Protein AF-A0A3S4UMU4-F1 (afdb_monomer)

pLDDT: mean 79.69, std 12.72, range [40.06, 94.38]

Sequence (128 aa):
MMGRYDEPLDSLVFQPHCSRSVMGKNLCIVGKACGIRQRLSYHVARHTFGTMSLSAGIPIESIAKMMGHASISSTQIYAQVTDKKISEDMDRLITKQSIIKGTNTERGLMNLRVLQLVKWRKQHEGYQ

Radius of gyration: 30.37 Å; Cα contacts (8 Å, |Δi|>4): 47; chains: 1; bounding box: 53×55×89 Å

Foldseek 3Di:
DDDDPPDPPPPPLDDPPDDQVSVQVSQQVVCVVVVNPDRDDPVVVLLVQLLVCVVVVNDLVVSCVVVVHPDSVVSCVNVVVDPVVVVVVVVVVVVVVVVVVVVVVVVVVVVVVVVVVVVVVVVVVPDD

Solvent-accessible surface area (backbone atoms only — not comparable to full-atom values): 7768 Å² total; per-residue (Å²): 136,86,81,78,86,84,64,84,88,76,78,57,87,70,55,95,88,59,52,74,68,55,50,48,50,45,38,41,52,52,25,55,76,71,67,46,90,62,84,50,45,74,66,54,52,52,49,52,52,49,42,53,41,46,74,73,67,49,57,67,67,60,52,21,57,76,70,70,49,94,52,60,72,80,48,48,73,48,62,77,77,33,72,69,53,52,51,54,52,50,54,51,51,53,53,54,50,52,52,54,49,51,58,51,51,52,50,51,53,51,52,51,52,51,52,51,52,53,52,51,50,59,69,69,68,74,79,126

InterPro domains:
  IPR002104 Integrase, catalytic domain [PF00589] (19-84)
  IPR002104 Integrase, catalytic domain [PS51898] (1-91)
  IPR011010 DNA breaking-rejoining enzyme, catalytic core [SSF56349] (21-92)
  IPR013762 Integrase-like, catalytic domain superfamily [G3DSA:1.10.443.10] (3-87)

Structure (mmCIF, N/CA/C/O backbone):
data_AF-A0A3S4UMU4-F1
#
_entry.id   AF-A0A3S4UMU4-F1
#
loop_
_atom_site.group_PDB
_atom_site.id
_atom_site.type_symbol
_atom_site.label_atom_id
_atom_site.label_alt_id
_atom_site.label_comp_id
_atom_site.label_asym_id
_atom_site.label_entity_id
_atom_site.label_seq_id
_atom_site.pdbx_PDB_ins_code
_atom_site.Cartn_x
_atom_site.Cartn_y
_atom_site.Cartn_z
_atom_site.occupancy
_atom_site.B_iso_or_equiv
_atom_site.auth_seq_id
_atom_site.auth_comp_id
_atom_site.auth_asym_id
_atom_site.auth_atom_id
_atom_site.pdbx_PDB_model_num
ATOM 1 N N . MET A 1 1 ? 7.715 -43.115 -21.792 1.00 40.06 1 MET A N 1
ATOM 2 C CA . MET A 1 1 ? 9.028 -42.454 -21.647 1.00 40.06 1 MET A CA 1
ATOM 3 C C . MET A 1 1 ? 8.810 -41.126 -20.946 1.00 40.06 1 MET A C 1
ATOM 5 O O . MET A 1 1 ? 8.199 -40.240 -21.523 1.00 40.06 1 MET A O 1
ATOM 9 N N . MET A 1 2 ? 9.213 -41.035 -19.680 1.00 45.47 2 MET A N 1
ATOM 10 C CA . MET A 1 2 ? 9.122 -39.825 -18.862 1.00 45.47 2 MET A CA 1
ATOM 11 C C . MET A 1 2 ? 10.382 -39.000 -19.149 1.00 45.47 2 MET A C 1
ATOM 13 O O . MET A 1 2 ? 11.486 -39.431 -18.819 1.00 45.47 2 MET A O 1
ATOM 17 N N . GLY A 1 3 ? 10.232 -37.890 -19.873 1.00 44.28 3 GLY A N 1
ATOM 18 C CA . GLY A 1 3 ? 11.332 -36.979 -20.178 1.00 44.28 3 GLY A CA 1
ATOM 19 C C . GLY A 1 3 ? 11.780 -36.274 -18.904 1.00 44.28 3 GLY A C 1
ATOM 20 O O . GLY A 1 3 ? 11.015 -35.515 -18.315 1.00 44.28 3 GLY A O 1
ATOM 21 N N . ARG A 1 4 ? 13.000 -36.582 -18.463 1.00 47.94 4 ARG A N 1
ATOM 22 C CA . ARG A 1 4 ? 13.693 -35.917 -17.358 1.00 47.94 4 ARG A CA 1
ATOM 23 C C . ARG A 1 4 ? 13.921 -34.449 -17.721 1.00 47.94 4 ARG A C 1
ATOM 25 O O . ARG A 1 4 ? 14.584 -34.171 -18.714 1.00 47.94 4 ARG A O 1
ATOM 32 N N . TYR A 1 5 ? 13.378 -33.534 -16.922 1.00 51.75 5 TYR A N 1
ATOM 33 C CA . TYR A 1 5 ? 13.710 -32.108 -16.961 1.00 51.75 5 TYR A CA 1
ATOM 34 C C . TYR A 1 5 ? 15.018 -31.873 -16.193 1.00 51.75 5 TYR A C 1
ATOM 36 O O . TYR A 1 5 ? 15.016 -31.243 -15.142 1.00 51.75 5 TYR A O 1
ATOM 44 N N . ASP A 1 6 ? 16.120 -32.414 -16.706 1.00 54.66 6 ASP A N 1
ATOM 45 C CA . ASP A 1 6 ? 17.472 -32.026 -16.291 1.00 54.66 6 ASP A CA 1
ATOM 46 C C . ASP A 1 6 ? 17.982 -30.963 -17.280 1.00 54.66 6 ASP A C 1
ATOM 48 O O . ASP A 1 6 ? 18.877 -31.215 -18.079 1.00 54.66 6 ASP A O 1
ATOM 52 N N . GLU A 1 7 ? 17.362 -29.782 -17.276 1.00 62.94 7 GLU A N 1
ATOM 53 C CA . GLU A 1 7 ? 17.932 -28.579 -17.898 1.00 62.94 7 GLU A CA 1
ATOM 54 C C . GLU A 1 7 ? 18.516 -27.715 -16.774 1.00 62.94 7 GLU A C 1
ATOM 56 O O . GLU A 1 7 ? 17.841 -27.518 -15.757 1.00 62.94 7 GLU A O 1
ATOM 61 N N . PRO A 1 8 ? 19.756 -27.209 -16.898 1.00 52.31 8 PRO A N 1
ATOM 62 C CA . PRO A 1 8 ? 20.374 -26.421 -15.845 1.00 52.31 8 PRO A CA 1
ATOM 63 C C . PRO A 1 8 ? 19.528 -25.167 -15.612 1.00 52.31 8 PRO A C 1
ATOM 65 O O . PRO A 1 8 ? 19.360 -24.327 -16.496 1.00 52.31 8 PRO A O 1
ATOM 68 N N . LEU A 1 9 ? 18.990 -25.039 -14.400 1.00 55.53 9 LEU A N 1
ATOM 69 C CA . LEU A 1 9 ? 18.094 -23.960 -13.981 1.00 55.53 9 LEU A CA 1
ATOM 70 C C . LEU A 1 9 ? 18.813 -22.597 -13.829 1.00 55.53 9 LEU A C 1
ATOM 72 O O . LEU A 1 9 ? 18.397 -21.766 -13.027 1.00 55.53 9 LEU A O 1
ATOM 76 N N . ASP A 1 10 ? 19.894 -22.361 -14.575 1.00 59.94 10 ASP A N 1
ATOM 77 C CA . ASP A 1 10 ? 20.791 -21.210 -14.405 1.00 59.94 10 ASP A CA 1
ATOM 78 C C . ASP A 1 10 ? 20.466 -20.029 -15.331 1.00 59.94 10 ASP A C 1
ATOM 80 O O . ASP A 1 10 ? 21.041 -18.944 -15.201 1.00 59.94 10 ASP A O 1
ATOM 84 N N . SER A 1 11 ? 19.500 -20.172 -16.244 1.00 74.19 11 SER A N 1
ATOM 85 C CA . SER A 1 11 ? 19.016 -19.030 -17.025 1.00 74.19 11 SER A CA 1
ATOM 86 C C . SER A 1 11 ? 17.940 -18.270 -16.251 1.00 74.19 11 SER A C 1
ATOM 88 O O . SER A 1 11 ? 16.737 -18.486 -16.410 1.00 74.19 11 SER A O 1
ATOM 90 N N . LEU A 1 12 ? 18.375 -17.362 -15.376 1.00 79.62 12 LEU A N 1
ATOM 91 C CA . LEU A 1 12 ? 17.468 -16.455 -14.678 1.00 79.62 12 LEU A CA 1
ATOM 92 C C . LEU A 1 12 ? 16.651 -15.635 -15.691 1.00 79.62 12 LEU A C 1
ATOM 94 O O . LEU A 1 12 ? 17.217 -14.935 -16.534 1.00 79.62 12 LEU A O 1
ATOM 98 N N . VAL A 1 13 ? 15.319 -15.626 -15.534 1.00 80.69 13 VAL A N 1
ATOM 99 C CA . VAL A 1 13 ? 14.403 -14.733 -16.283 1.00 80.69 13 VAL A CA 1
ATOM 100 C C . VAL A 1 13 ? 14.844 -13.271 -16.160 1.00 80.69 13 VAL A C 1
ATOM 102 O O . VAL A 1 13 ? 14.673 -12.473 -17.082 1.00 80.69 13 VAL A O 1
ATOM 105 N N . PHE A 1 14 ? 15.447 -12.920 -15.024 1.00 82.94 14 PHE A N 1
ATOM 106 C CA . PHE A 1 14 ? 16.011 -11.608 -14.757 1.00 82.94 14 PHE A CA 1
ATOM 107 C C . PHE A 1 14 ? 17.474 -11.749 -14.341 1.00 82.94 14 PHE A C 1
ATOM 109 O O . PHE A 1 14 ? 17.792 -12.016 -13.186 1.00 82.94 14 PHE A O 1
ATOM 116 N N . GLN A 1 15 ? 18.369 -11.563 -15.307 1.00 84.06 15 GLN A N 1
ATOM 117 C CA . GLN A 1 15 ? 19.810 -11.530 -15.073 1.00 84.06 15 GLN A CA 1
ATOM 118 C C . GLN A 1 15 ? 20.182 -10.344 -14.147 1.00 84.06 15 GLN A C 1
ATOM 120 O O . GLN A 1 15 ? 19.683 -9.235 -14.377 1.00 84.06 15 GLN A O 1
ATOM 125 N N . PRO A 1 16 ? 21.079 -10.517 -13.152 1.00 78.75 16 PRO A N 1
ATOM 126 C CA . PRO A 1 16 ? 21.454 -9.467 -12.191 1.00 78.75 16 PRO A CA 1
ATOM 127 C C . PRO A 1 16 ? 21.998 -8.179 -12.828 1.00 78.75 16 PRO A C 1
ATOM 129 O O . PRO A 1 16 ? 21.804 -7.090 -12.295 1.00 78.75 16 PRO A O 1
ATOM 132 N N . HIS A 1 17 ? 22.639 -8.291 -13.996 1.00 80.19 17 HIS A N 1
ATOM 133 C CA . HIS A 1 17 ? 23.248 -7.177 -14.730 1.00 80.19 17 HIS A CA 1
ATOM 134 C C . HIS A 1 17 ? 22.491 -6.811 -16.016 1.00 80.19 17 HIS A C 1
ATOM 136 O O . HIS A 1 17 ? 23.095 -6.431 -17.019 1.00 80.19 17 HIS A O 1
ATOM 142 N N . CYS A 1 18 ? 21.161 -6.936 -16.034 1.00 82.62 18 CYS A N 1
ATOM 143 C CA . CYS A 1 18 ? 20.378 -6.557 -17.210 1.00 82.62 18 CYS A CA 1
ATOM 144 C C . CYS A 1 18 ? 20.029 -5.058 -17.238 1.00 82.62 18 CYS A C 1
ATOM 146 O O . CYS A 1 18 ? 19.786 -4.415 -16.216 1.00 82.62 18 CYS A O 1
ATOM 148 N N . SER A 1 19 ? 19.982 -4.479 -18.441 1.00 90.19 19 SER A N 1
ATOM 149 C CA . SER A 1 19 ? 19.574 -3.082 -18.607 1.00 90.19 19 SER A CA 1
ATOM 150 C C . SER A 1 19 ? 18.081 -2.902 -18.315 1.00 90.19 19 SER A C 1
ATOM 152 O O . SER A 1 19 ? 17.273 -3.816 -18.505 1.00 90.19 19 SER A O 1
ATOM 154 N N . ARG A 1 20 ? 17.670 -1.680 -17.952 1.00 87.69 20 ARG A N 1
ATOM 155 C CA . ARG A 1 20 ? 16.250 -1.333 -17.742 1.00 87.69 20 ARG A CA 1
ATOM 156 C C . ARG A 1 20 ? 15.364 -1.700 -18.940 1.00 87.69 20 ARG A C 1
ATOM 158 O O . ARG A 1 20 ? 14.216 -2.099 -18.757 1.00 87.69 20 ARG A O 1
ATOM 165 N N . SER A 1 21 ? 15.894 -1.569 -20.158 1.00 88.69 21 SER A N 1
ATOM 166 C CA . SER A 1 21 ? 15.185 -1.927 -21.393 1.00 88.69 21 SER A CA 1
ATOM 167 C C . SER A 1 21 ? 14.974 -3.438 -21.506 1.00 88.69 21 SER A C 1
ATOM 169 O O . SER A 1 21 ? 13.863 -3.879 -21.800 1.00 88.69 21 SER A O 1
ATOM 171 N N . VAL A 1 22 ? 16.006 -4.236 -21.201 1.00 90.00 22 VAL A N 1
ATOM 172 C CA . VAL A 1 22 ? 15.909 -5.704 -21.168 1.00 90.00 22 VAL A CA 1
ATOM 173 C C . VAL A 1 22 ? 14.912 -6.147 -20.101 1.00 90.00 22 VAL A C 1
ATOM 175 O O . VAL A 1 22 ? 14.002 -6.910 -20.415 1.00 90.00 22 VAL A O 1
ATOM 178 N N . MET A 1 23 ? 14.978 -5.588 -18.888 1.00 89.81 23 MET A N 1
ATOM 179 C CA . MET A 1 23 ? 14.002 -5.937 -17.854 1.00 89.81 23 MET A CA 1
ATOM 180 C C . MET A 1 23 ? 12.569 -5.589 -18.271 1.00 89.81 23 MET A C 1
ATOM 182 O O . MET A 1 23 ? 11.651 -6.382 -18.074 1.00 89.81 23 MET A O 1
ATOM 186 N N . GLY A 1 24 ? 12.363 -4.421 -18.884 1.00 89.81 24 GLY A N 1
ATOM 187 C CA . GLY A 1 24 ? 11.048 -4.016 -19.380 1.00 89.81 24 GLY A CA 1
ATOM 188 C C . GLY A 1 24 ? 10.486 -4.973 -20.437 1.00 89.81 24 GLY A C 1
ATOM 189 O O . GLY A 1 24 ? 9.281 -5.228 -20.454 1.00 89.81 24 GLY A O 1
ATOM 190 N N . LYS A 1 25 ? 11.346 -5.532 -21.298 1.00 90.06 25 LYS A N 1
ATOM 191 C CA . LYS A 1 25 ? 10.957 -6.568 -22.266 1.00 90.06 25 LYS A CA 1
ATOM 192 C C . LYS A 1 25 ? 10.587 -7.870 -21.561 1.00 90.06 25 LYS A C 1
ATOM 194 O O . LYS A 1 25 ? 9.519 -8.408 -21.842 1.00 90.06 25 LYS A O 1
ATOM 199 N N . ASN A 1 26 ? 11.398 -8.321 -20.607 1.00 91.56 26 ASN A N 1
ATOM 200 C CA . ASN A 1 26 ? 11.135 -9.553 -19.859 1.00 91.56 26 ASN A CA 1
ATOM 201 C C . ASN A 1 26 ? 9.827 -9.447 -19.057 1.00 91.56 26 ASN A C 1
ATOM 203 O O . ASN A 1 26 ? 9.000 -10.352 -19.112 1.00 91.56 26 ASN A O 1
ATOM 207 N N . LEU A 1 27 ? 9.562 -8.300 -18.423 1.00 92.06 27 LEU A N 1
ATOM 208 C CA . LEU A 1 27 ? 8.281 -8.003 -17.766 1.00 92.06 27 LEU A CA 1
ATOM 209 C C . LEU A 1 27 ? 7.088 -8.068 -18.730 1.00 92.06 27 LEU A C 1
ATOM 211 O O . LEU A 1 27 ? 6.024 -8.557 -18.362 1.00 92.06 27 LEU A O 1
ATOM 215 N N . CYS A 1 28 ? 7.250 -7.590 -19.965 1.00 90.44 28 CYS A N 1
ATOM 216 C CA . CYS A 1 28 ? 6.210 -7.684 -20.990 1.00 90.44 28 CYS A CA 1
ATOM 217 C C . CYS A 1 28 ? 5.935 -9.143 -21.385 1.00 90.44 28 CYS A C 1
ATOM 219 O O . CYS A 1 28 ? 4.775 -9.532 -21.509 1.00 90.44 28 CYS A O 1
ATOM 221 N N . ILE A 1 29 ? 6.987 -9.951 -21.549 1.00 91.44 29 ILE A N 1
ATOM 222 C CA . ILE A 1 29 ? 6.875 -11.383 -21.863 1.00 91.44 29 ILE A CA 1
ATOM 223 C C . ILE A 1 29 ? 6.136 -12.109 -20.737 1.00 91.44 29 ILE A C 1
ATOM 225 O O . ILE A 1 29 ? 5.143 -12.784 -20.999 1.00 91.44 29 ILE A O 1
ATOM 229 N N . VAL A 1 30 ? 6.561 -11.900 -19.488 1.00 92.44 30 VAL A N 1
ATOM 230 C CA . VAL A 1 30 ? 5.916 -12.485 -18.305 1.00 92.44 30 VAL A CA 1
ATOM 231 C C . VAL A 1 30 ? 4.453 -12.046 -18.208 1.00 92.44 30 VAL A C 1
ATOM 233 O O . VAL A 1 30 ? 3.572 -12.884 -18.055 1.00 92.44 30 VAL A O 1
ATOM 236 N N . GLY A 1 31 ? 4.162 -10.752 -18.376 1.00 93.62 31 GLY A N 1
ATOM 237 C CA . GLY A 1 31 ? 2.790 -10.238 -18.320 1.00 93.62 31 GLY A CA 1
ATOM 238 C C . GLY A 1 31 ? 1.868 -10.881 -19.357 1.00 93.62 31 GLY A C 1
ATOM 239 O O . GLY A 1 31 ? 0.748 -11.265 -19.025 1.00 93.62 31 GLY A O 1
ATOM 240 N N . LYS A 1 32 ? 2.357 -11.068 -20.589 1.00 92.44 32 LYS A N 1
ATOM 241 C CA . LYS A 1 32 ? 1.620 -11.774 -21.648 1.00 92.44 32 LYS A CA 1
ATOM 242 C C . LYS A 1 32 ? 1.400 -13.246 -21.309 1.00 92.44 32 LYS A C 1
ATOM 244 O O . LYS A 1 32 ? 0.286 -13.729 -21.480 1.00 92.44 32 LYS A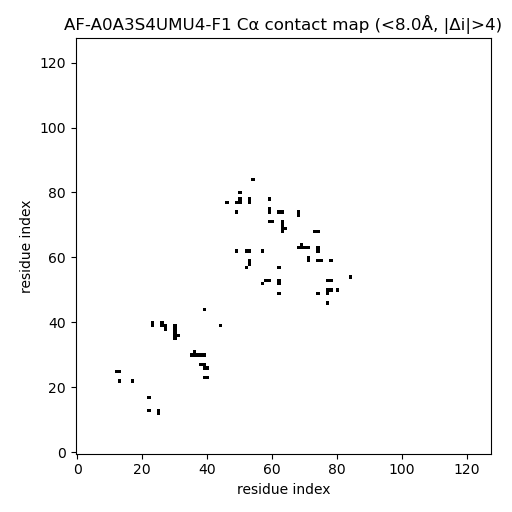 O 1
ATOM 249 N N . ALA A 1 33 ? 2.427 -13.932 -20.806 1.00 93.00 33 ALA A N 1
ATOM 250 C CA . ALA A 1 33 ? 2.330 -15.334 -20.398 1.00 93.00 33 ALA A CA 1
ATOM 251 C C . ALA A 1 33 ? 1.310 -15.538 -19.262 1.00 93.00 33 ALA A C 1
ATOM 253 O O . ALA A 1 33 ? 0.590 -16.530 -19.252 1.00 93.00 33 ALA A O 1
ATOM 254 N N . CYS A 1 34 ? 1.191 -14.569 -18.351 1.00 94.19 34 CYS A N 1
ATOM 255 C CA . CYS A 1 34 ? 0.198 -14.572 -17.274 1.00 94.19 34 CYS A CA 1
ATOM 256 C C . CYS A 1 34 ? -1.196 -14.065 -17.698 1.00 94.19 34 CYS A C 1
ATOM 258 O O . CYS A 1 34 ? -2.083 -13.970 -16.853 1.00 94.19 34 CYS A O 1
ATOM 260 N N . GLY A 1 35 ? -1.406 -13.683 -18.965 1.00 94.38 35 GLY A N 1
ATOM 261 C CA . GLY A 1 35 ? -2.689 -13.148 -19.439 1.00 94.38 35 GLY A CA 1
ATOM 262 C C . GLY A 1 35 ? -3.042 -11.755 -18.896 1.00 94.38 35 GLY A C 1
ATOM 263 O O . GLY A 1 35 ? -4.204 -11.346 -18.929 1.00 94.38 35 GLY A O 1
ATOM 264 N N . ILE A 1 36 ? -2.060 -11.000 -18.398 1.00 94.12 36 ILE A N 1
ATOM 265 C CA . ILE A 1 36 ? -2.277 -9.659 -17.852 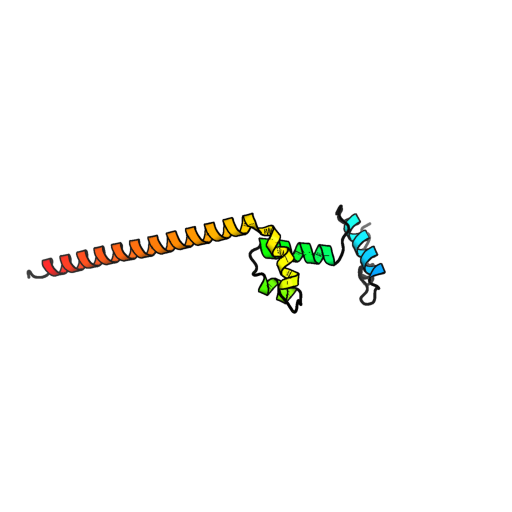1.00 94.12 36 ILE A CA 1
ATOM 266 C C . ILE A 1 36 ? -2.411 -8.671 -19.014 1.00 94.12 36 ILE A C 1
ATOM 268 O O . ILE A 1 36 ? -1.470 -8.428 -19.767 1.00 94.12 36 ILE A O 1
ATOM 272 N N . ARG A 1 37 ? -3.601 -8.074 -19.145 1.00 89.31 37 ARG A N 1
ATOM 273 C CA . ARG A 1 37 ? -3.930 -7.132 -20.231 1.00 89.31 37 ARG A CA 1
ATOM 274 C C . ARG A 1 37 ? -3.130 -5.830 -20.170 1.00 89.31 37 ARG A C 1
ATOM 276 O O . ARG A 1 37 ? -2.854 -5.226 -21.202 1.00 89.31 37 ARG A O 1
ATOM 283 N N . GLN A 1 38 ? -2.780 -5.380 -18.967 1.00 88.50 38 GLN A N 1
ATOM 284 C CA . GLN A 1 38 ? -2.049 -4.135 -18.768 1.00 88.50 38 GLN A CA 1
ATOM 285 C C . GLN A 1 38 ? -0.537 -4.351 -18.859 1.00 88.50 38 GLN A C 1
ATOM 287 O O . GLN A 1 38 ? 0.002 -5.353 -18.393 1.00 88.50 38 GLN A O 1
ATOM 292 N N . ARG A 1 39 ? 0.177 -3.375 -19.429 1.00 88.25 39 ARG A N 1
ATOM 293 C CA . ARG A 1 39 ? 1.638 -3.419 -19.517 1.00 88.25 39 ARG A CA 1
ATOM 294 C C . ARG A 1 39 ? 2.264 -3.387 -18.119 1.00 88.25 39 ARG A C 1
ATOM 296 O O . ARG A 1 39 ? 2.192 -2.370 -17.428 1.00 88.25 39 ARG A O 1
ATOM 303 N N . LEU A 1 40 ? 2.949 -4.467 -17.747 1.00 92.38 40 LEU A N 1
ATOM 304 C CA . LEU A 1 40 ? 3.717 -4.527 -16.507 1.00 92.38 40 LEU A CA 1
ATOM 305 C C . LEU A 1 40 ? 4.918 -3.576 -16.552 1.00 92.38 40 LEU A C 1
ATOM 307 O O . LEU A 1 40 ? 5.666 -3.510 -17.530 1.00 92.38 40 LEU A O 1
ATOM 311 N N . SER A 1 41 ? 5.104 -2.835 -15.465 1.00 90.12 41 SER A N 1
ATOM 312 C CA . SER A 1 41 ? 6.277 -1.999 -15.227 1.00 90.12 41 SER A CA 1
ATOM 313 C C . SER A 1 41 ? 6.537 -1.882 -13.729 1.00 90.12 41 SER A C 1
ATOM 315 O O . SER A 1 41 ? 5.650 -2.148 -12.918 1.00 90.12 41 SER A O 1
ATOM 317 N N . TYR A 1 42 ? 7.730 -1.418 -13.356 1.00 87.94 42 TYR A N 1
ATOM 318 C CA . TYR A 1 42 ? 8.066 -1.148 -11.956 1.00 87.94 42 TYR A CA 1
ATOM 319 C C . TYR A 1 42 ? 7.115 -0.146 -11.299 1.00 87.94 42 TYR A C 1
ATOM 321 O O . TYR A 1 42 ? 6.789 -0.296 -10.127 1.00 87.94 42 TYR A O 1
ATOM 329 N N . HIS A 1 43 ? 6.651 0.858 -12.051 1.00 87.00 43 HIS A N 1
ATOM 330 C CA . HIS A 1 43 ? 5.691 1.830 -11.537 1.00 87.00 43 HIS A CA 1
ATOM 331 C C . HIS A 1 43 ? 4.346 1.159 -11.250 1.00 87.00 43 HIS A C 1
ATOM 333 O O . HIS A 1 43 ? 3.822 1.332 -10.158 1.00 87.00 43 HIS A O 1
ATOM 339 N N . VAL A 1 44 ? 3.835 0.323 -12.163 1.00 89.12 44 VAL A N 1
ATOM 340 C CA . VAL A 1 44 ? 2.581 -0.421 -11.937 1.00 89.12 44 VAL A CA 1
ATOM 341 C C . VAL A 1 44 ? 2.707 -1.342 -10.727 1.00 89.12 44 VAL A C 1
ATOM 343 O O . VAL A 1 44 ? 1.858 -1.286 -9.848 1.00 89.12 44 VAL A O 1
ATOM 346 N N . ALA A 1 45 ? 3.794 -2.110 -10.620 1.00 89.19 45 ALA A N 1
ATOM 347 C CA . ALA A 1 45 ? 4.028 -2.977 -9.465 1.00 89.19 45 ALA A CA 1
ATOM 348 C C . ALA A 1 45 ? 4.065 -2.183 -8.147 1.00 89.19 45 ALA A C 1
ATOM 350 O O . ALA A 1 45 ? 3.439 -2.575 -7.164 1.00 89.19 45 ALA A O 1
ATOM 351 N N . ARG A 1 46 ? 4.747 -1.030 -8.146 1.00 88.12 46 ARG A N 1
ATOM 352 C CA . ARG A 1 46 ? 4.827 -0.126 -6.993 1.00 88.12 46 ARG A CA 1
ATOM 353 C C . ARG A 1 46 ? 3.452 0.437 -6.610 1.00 88.12 46 ARG A C 1
ATOM 355 O O . ARG A 1 46 ? 3.126 0.476 -5.427 1.00 88.12 46 ARG A O 1
ATOM 362 N N . HIS A 1 47 ? 2.641 0.813 -7.599 1.00 86.38 47 HIS A N 1
ATOM 363 C CA . HIS A 1 47 ? 1.264 1.257 -7.388 1.00 86.38 47 HIS A CA 1
ATOM 364 C C . HIS A 1 47 ? 0.384 0.150 -6.806 1.00 86.38 47 HIS A C 1
ATOM 366 O O . HIS A 1 47 ? -0.252 0.359 -5.777 1.00 86.38 47 HIS A O 1
ATOM 372 N N . THR A 1 48 ? 0.389 -1.036 -7.414 1.00 88.94 48 THR A N 1
ATOM 373 C CA . THR A 1 48 ? -0.396 -2.183 -6.946 1.00 88.94 48 THR A CA 1
ATOM 374 C C . THR A 1 48 ? -0.028 -2.562 -5.513 1.00 88.94 48 THR A C 1
ATOM 376 O O . THR A 1 48 ? -0.921 -2.739 -4.688 1.00 88.94 48 THR A O 1
ATOM 379 N N . PHE A 1 49 ? 1.266 -2.608 -5.184 1.00 91.00 49 PHE A N 1
ATOM 380 C CA . PHE A 1 49 ? 1.730 -2.876 -3.822 1.00 91.00 49 PHE A CA 1
ATOM 381 C C . PHE A 1 49 ? 1.209 -1.843 -2.812 1.00 91.00 49 PHE A C 1
ATOM 383 O O . PHE A 1 49 ? 0.669 -2.228 -1.773 1.00 91.00 49 PHE A O 1
ATOM 390 N N . GLY A 1 50 ? 1.339 -0.547 -3.119 1.00 88.12 50 GLY A N 1
ATOM 391 C CA . GLY A 1 50 ? 0.885 0.534 -2.241 1.00 88.12 50 GLY A CA 1
ATOM 392 C C . GLY A 1 50 ? -0.622 0.482 -1.989 1.00 88.12 50 GLY A C 1
ATOM 393 O O . GLY A 1 50 ? -1.056 0.475 -0.837 1.00 88.12 50 GLY A O 1
ATOM 394 N N . THR A 1 51 ? -1.418 0.361 -3.055 1.00 85.31 51 THR A N 1
ATOM 395 C CA . THR A 1 51 ? -2.881 0.278 -2.955 1.00 85.31 51 THR A CA 1
ATOM 396 C C . THR A 1 51 ? -3.332 -0.971 -2.197 1.00 85.31 51 THR A C 1
ATOM 398 O O . THR A 1 51 ? -4.130 -0.850 -1.273 1.00 85.31 51 THR A O 1
ATOM 401 N N . MET A 1 52 ? -2.798 -2.158 -2.514 1.00 88.19 52 MET A N 1
ATOM 402 C CA . MET A 1 52 ? -3.180 -3.397 -1.820 1.00 88.19 52 MET A CA 1
ATOM 403 C C . MET A 1 52 ? -2.811 -3.372 -0.332 1.00 88.19 52 MET A C 1
ATOM 405 O O . MET A 1 52 ? -3.606 -3.800 0.504 1.00 88.19 52 MET A O 1
ATOM 409 N N . SER A 1 53 ? -1.634 -2.841 0.007 1.00 89.31 53 SER A N 1
ATOM 410 C CA . SER A 1 53 ? -1.179 -2.730 1.399 1.00 89.31 53 SER A CA 1
ATOM 411 C C . SER A 1 53 ? -2.061 -1.780 2.209 1.00 89.31 53 SER A C 1
ATOM 413 O O . SER A 1 53 ? -2.447 -2.105 3.333 1.00 89.31 53 SER A O 1
ATOM 415 N N . LEU A 1 54 ? -2.448 -0.642 1.622 1.00 85.38 54 LEU A N 1
ATOM 416 C CA . LEU A 1 54 ? -3.415 0.262 2.244 1.00 85.38 54 LEU A CA 1
ATOM 417 C C . LEU A 1 54 ? -4.781 -0.403 2.400 1.00 85.38 54 LEU A C 1
ATOM 419 O O . LEU A 1 54 ? -5.375 -0.317 3.471 1.00 85.38 54 LEU A O 1
ATOM 423 N N . SER A 1 55 ? -5.277 -1.117 1.384 1.00 82.81 55 SER A N 1
ATOM 424 C CA . SER A 1 55 ? -6.547 -1.849 1.482 1.00 82.81 55 SER A CA 1
ATOM 425 C C . SER A 1 55 ? -6.530 -2.897 2.599 1.00 82.81 55 SER A C 1
ATOM 427 O O . SER A 1 55 ? -7.535 -3.053 3.297 1.00 82.81 55 SER A O 1
ATOM 429 N N . ALA A 1 56 ? -5.383 -3.541 2.832 1.00 86.06 56 ALA A N 1
ATOM 430 C CA . ALA A 1 56 ? -5.165 -4.473 3.938 1.00 86.06 56 ALA A CA 1
ATOM 431 C C . ALA A 1 56 ? -5.065 -3.796 5.323 1.00 86.06 56 ALA A C 1
ATOM 433 O O . ALA A 1 56 ? -5.019 -4.491 6.335 1.00 86.06 56 ALA A O 1
ATOM 434 N N . GLY A 1 57 ? -5.075 -2.460 5.391 1.00 82.06 57 GLY A N 1
ATOM 435 C CA . GLY A 1 57 ? -5.034 -1.696 6.642 1.00 82.06 57 GLY A CA 1
ATOM 436 C C . GLY A 1 57 ? -3.625 -1.449 7.182 1.00 82.06 57 GLY A C 1
ATOM 437 O O . GLY A 1 57 ? -3.475 -1.124 8.357 1.00 82.06 57 GLY A O 1
ATOM 438 N N . ILE A 1 58 ? -2.589 -1.611 6.354 1.00 86.69 58 ILE A N 1
ATOM 439 C CA . ILE A 1 58 ? -1.217 -1.290 6.754 1.00 86.69 58 ILE A CA 1
ATOM 440 C C . ILE A 1 58 ? -1.057 0.241 6.779 1.00 86.69 58 ILE A C 1
ATOM 442 O O . ILE A 1 58 ? -1.403 0.891 5.789 1.00 86.69 58 ILE A O 1
ATOM 446 N N . PRO A 1 59 ? -0.508 0.830 7.859 1.00 84.88 59 PRO A N 1
ATOM 447 C CA . PRO A 1 59 ? -0.269 2.269 7.939 1.00 84.88 59 PRO A CA 1
ATOM 448 C C . PRO A 1 59 ? 0.633 2.784 6.811 1.00 84.88 59 PRO A C 1
ATOM 450 O O . PRO A 1 59 ? 1.594 2.122 6.396 1.00 84.88 59 PRO A O 1
ATOM 453 N N . ILE A 1 60 ? 0.346 3.992 6.325 1.00 84.38 60 ILE A N 1
ATOM 454 C CA . ILE A 1 60 ? 1.038 4.586 5.174 1.00 84.38 60 ILE A CA 1
ATOM 455 C C . ILE A 1 60 ? 2.531 4.821 5.442 1.00 84.38 60 ILE A C 1
ATOM 457 O O . ILE A 1 60 ? 3.352 4.726 4.529 1.00 84.38 60 ILE A O 1
ATOM 461 N N . GLU A 1 61 ? 2.902 5.060 6.697 1.00 85.38 61 GLU A N 1
ATOM 462 C CA . GLU A 1 61 ? 4.275 5.221 7.167 1.00 85.38 61 GLU A CA 1
ATOM 463 C C . GLU A 1 61 ? 5.054 3.910 7.033 1.00 85.38 61 GLU A C 1
ATOM 465 O O . GLU A 1 61 ? 6.191 3.895 6.552 1.00 85.38 61 GLU A O 1
ATOM 470 N N . SER A 1 62 ? 4.425 2.791 7.407 1.00 89.31 62 SER A N 1
ATOM 471 C CA . SER A 1 62 ? 5.004 1.455 7.250 1.00 89.31 62 SER A CA 1
ATOM 472 C C . SER A 1 62 ? 5.210 1.128 5.774 1.00 89.31 62 SER A C 1
ATOM 474 O O . SER A 1 62 ? 6.276 0.643 5.395 1.00 89.31 62 SER A O 1
ATOM 476 N N . ILE A 1 63 ? 4.232 1.457 4.926 1.00 89.00 63 ILE A N 1
ATOM 477 C CA . ILE A 1 63 ? 4.326 1.274 3.471 1.00 89.00 63 ILE A CA 1
ATOM 478 C C . ILE A 1 63 ? 5.460 2.123 2.886 1.00 89.00 63 ILE A C 1
ATOM 480 O O . ILE A 1 63 ? 6.307 1.597 2.164 1.00 89.00 63 ILE A O 1
ATOM 484 N N . ALA A 1 64 ? 5.542 3.406 3.244 1.00 87.94 64 ALA A N 1
ATOM 485 C CA . ALA A 1 64 ? 6.609 4.297 2.790 1.00 87.94 64 ALA A CA 1
ATOM 486 C C . ALA A 1 64 ? 8.004 3.766 3.166 1.00 87.94 64 ALA A C 1
ATOM 488 O O . ALA A 1 64 ? 8.911 3.770 2.328 1.00 87.94 64 ALA A O 1
ATOM 489 N N . LYS A 1 65 ? 8.155 3.235 4.388 1.00 88.88 65 LYS A N 1
ATOM 490 C CA . LYS A 1 65 ? 9.404 2.623 4.861 1.00 88.88 65 LYS A CA 1
ATOM 491 C C . LYS A 1 65 ? 9.769 1.360 4.075 1.00 88.88 65 LYS A C 1
ATOM 493 O O . LYS A 1 65 ? 10.917 1.228 3.663 1.00 88.88 65 LYS A O 1
ATOM 498 N N . MET A 1 66 ? 8.808 0.470 3.804 1.00 90.31 66 MET A N 1
ATOM 499 C CA . MET A 1 66 ? 9.026 -0.728 2.968 1.00 90.31 66 MET A CA 1
ATOM 500 C C . MET A 1 66 ? 9.451 -0.377 1.535 1.00 90.31 66 MET A C 1
ATOM 502 O O . MET A 1 66 ? 10.195 -1.115 0.898 1.00 90.31 66 MET A O 1
ATOM 506 N N . MET A 1 67 ? 8.994 0.766 1.027 1.00 88.75 67 MET A N 1
ATOM 507 C CA . MET A 1 67 ? 9.274 1.233 -0.330 1.00 88.75 67 MET A CA 1
ATOM 508 C C . MET A 1 67 ? 10.575 2.038 -0.456 1.00 88.75 67 MET A C 1
ATOM 510 O O . MET A 1 67 ? 10.942 2.402 -1.580 1.00 88.75 67 MET A O 1
ATOM 514 N N . GLY A 1 68 ? 11.250 2.311 0.668 1.00 85.38 68 GLY A N 1
ATOM 515 C CA . GLY A 1 68 ? 12.484 3.094 0.734 1.00 85.38 68 GLY A CA 1
ATOM 516 C C . GLY A 1 68 ? 12.287 4.587 0.458 1.00 85.38 68 GLY A C 1
ATOM 517 O O . GLY A 1 68 ? 13.215 5.251 0.004 1.00 85.38 68 GLY A O 1
ATOM 518 N N . HIS A 1 69 ? 11.080 5.121 0.661 1.00 84.19 69 HIS A N 1
ATOM 519 C CA . HIS A 1 69 ? 10.806 6.536 0.417 1.00 84.19 69 HIS A CA 1
ATOM 520 C C . HIS A 1 69 ? 11.319 7.394 1.585 1.00 84.19 69 HIS A C 1
ATOM 522 O O . HIS A 1 69 ? 10.986 7.139 2.739 1.00 84.19 69 HIS A O 1
ATOM 528 N N . ALA A 1 70 ? 12.087 8.445 1.279 1.00 72.06 70 ALA A N 1
ATOM 529 C CA . ALA A 1 70 ? 12.549 9.420 2.274 1.00 72.06 70 ALA A CA 1
ATOM 530 C C . ALA A 1 70 ? 11.423 10.348 2.772 1.00 72.06 70 ALA A C 1
ATOM 532 O O . ALA A 1 70 ? 11.535 10.937 3.843 1.00 72.06 70 ALA A O 1
ATOM 533 N N . SER A 1 71 ? 10.330 10.478 2.009 1.00 71.06 71 SER A N 1
ATOM 534 C CA . SER A 1 71 ? 9.154 11.266 2.382 1.00 71.06 71 SER A CA 1
ATOM 535 C C . SER A 1 71 ? 7.850 10.527 2.075 1.00 71.06 71 SER A C 1
ATOM 537 O O . SER A 1 71 ? 7.736 9.787 1.096 1.00 71.06 71 SER A O 1
ATOM 539 N N . ILE A 1 72 ?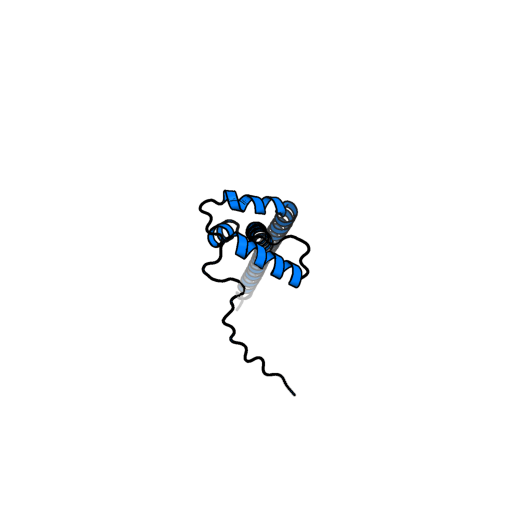 6.832 10.758 2.910 1.00 71.44 72 ILE A N 1
ATOM 540 C CA . ILE A 1 72 ? 5.504 10.132 2.778 1.00 71.44 72 ILE A CA 1
ATOM 541 C C . ILE A 1 72 ? 4.735 10.699 1.571 1.00 71.44 72 ILE A C 1
ATOM 543 O O . ILE A 1 72 ? 3.831 10.048 1.059 1.00 71.44 72 ILE A O 1
ATOM 547 N N . SER A 1 73 ? 5.130 11.866 1.050 1.00 69.75 73 SER A N 1
ATOM 548 C CA . SER A 1 73 ? 4.447 12.551 -0.057 1.00 69.75 73 SER A CA 1
ATOM 549 C C . SER A 1 73 ? 4.338 11.700 -1.331 1.00 69.75 73 SER A C 1
ATOM 551 O O . SER A 1 73 ? 3.286 11.669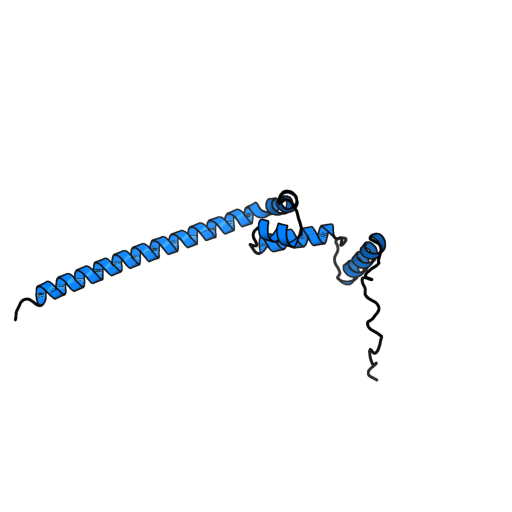 -1.964 1.00 69.75 73 SER A O 1
ATOM 553 N N . SER A 1 74 ? 5.360 10.897 -1.651 1.00 67.44 74 SER A N 1
ATOM 554 C CA . SER A 1 74 ? 5.299 9.957 -2.788 1.00 67.44 74 SER A CA 1
ATOM 555 C C . SER A 1 74 ? 4.332 8.786 -2.557 1.00 67.44 74 SER A C 1
ATOM 557 O O . SER A 1 74 ? 3.856 8.181 -3.513 1.00 67.44 74 SER A O 1
ATOM 559 N N . THR A 1 75 ? 4.036 8.461 -1.297 1.00 72.56 75 THR A N 1
ATOM 560 C CA . THR A 1 75 ? 3.117 7.387 -0.885 1.00 72.56 75 THR A CA 1
ATOM 561 C C . THR A 1 75 ? 1.682 7.908 -0.701 1.00 72.56 75 THR A C 1
ATOM 563 O O . THR A 1 75 ? 0.733 7.136 -0.811 1.00 72.56 75 THR A O 1
ATOM 566 N N . GLN A 1 76 ? 1.494 9.219 -0.490 1.00 70.25 76 GLN A N 1
ATOM 567 C CA . GLN A 1 76 ? 0.174 9.862 -0.347 1.00 70.25 76 GLN A CA 1
ATOM 568 C C . GLN A 1 76 ? -0.706 9.720 -1.591 1.00 70.25 76 GLN A C 1
ATOM 570 O O . GLN A 1 76 ? -1.928 9.699 -1.463 1.00 70.25 76 GLN A O 1
ATOM 575 N N . ILE A 1 77 ? -0.113 9.529 -2.775 1.00 69.56 77 ILE A N 1
ATOM 576 C CA . ILE A 1 77 ? -0.862 9.252 -4.012 1.00 69.56 77 ILE A CA 1
ATOM 577 C C . ILE A 1 77 ? -1.737 7.991 -3.894 1.00 69.56 77 ILE A C 1
ATOM 579 O O . ILE A 1 77 ? -2.711 7.847 -4.625 1.00 69.56 77 ILE A O 1
ATOM 583 N N . TYR A 1 78 ? -1.410 7.075 -2.972 1.00 66.69 78 TYR A N 1
ATOM 584 C CA . TYR A 1 78 ? -2.200 5.870 -2.719 1.00 66.69 78 TYR A CA 1
ATOM 585 C C . TYR A 1 78 ? -3.371 6.114 -1.755 1.00 66.69 78 TYR A C 1
ATOM 587 O O . TYR A 1 78 ? -4.345 5.366 -1.788 1.00 66.69 78 TYR A O 1
ATOM 595 N N . ALA A 1 79 ? -3.304 7.163 -0.929 1.00 61.97 79 ALA A N 1
ATOM 596 C CA . ALA A 1 79 ? -4.332 7.504 0.057 1.00 61.97 79 ALA A CA 1
ATOM 597 C C . ALA A 1 79 ? -5.571 8.177 -0.563 1.00 61.97 79 ALA A C 1
ATOM 599 O O . ALA A 1 79 ? -6.635 8.195 0.049 1.00 61.97 79 ALA A O 1
ATOM 600 N N . GLN A 1 80 ? -5.468 8.689 -1.796 1.00 59.62 80 GLN A N 1
ATOM 601 C CA . GLN A 1 80 ? -6.613 9.249 -2.529 1.00 59.62 80 GLN A CA 1
ATOM 602 C C . GLN A 1 80 ? -7.628 8.180 -2.979 1.00 59.62 80 GLN A C 1
ATOM 604 O O . GLN A 1 80 ? -8.715 8.513 -3.432 1.00 59.62 80 GLN A O 1
ATOM 609 N N . VAL A 1 81 ? -7.303 6.889 -2.845 1.00 56.56 81 VAL A N 1
ATOM 610 C CA . VAL A 1 81 ? -8.148 5.766 -3.296 1.00 56.56 81 VAL A CA 1
ATOM 611 C C . VAL A 1 81 ? -9.168 5.325 -2.224 1.00 56.56 81 VAL A C 1
ATOM 613 O O . VAL A 1 81 ? -9.907 4.364 -2.422 1.00 56.56 81 VAL A O 1
ATOM 616 N N . THR A 1 82 ? -9.253 6.001 -1.074 1.00 57.78 82 THR A N 1
ATOM 617 C CA . THR A 1 82 ? -9.824 5.391 0.142 1.00 57.78 82 THR A CA 1
ATOM 618 C C . THR A 1 82 ? -10.968 6.131 0.841 1.00 57.78 82 THR A C 1
ATOM 620 O O . THR A 1 82 ? -11.167 5.893 2.026 1.00 57.78 82 THR A O 1
ATOM 623 N N . ASP A 1 83 ? -11.812 6.905 0.152 1.00 61.34 83 ASP A N 1
ATOM 624 C CA . ASP A 1 83 ? -13.036 7.459 0.781 1.00 61.34 83 ASP A CA 1
ATOM 625 C C . ASP A 1 83 ? -13.924 6.358 1.390 1.00 61.34 83 ASP A C 1
ATOM 627 O O . ASP A 1 83 ? -14.389 6.454 2.526 1.00 61.34 83 ASP A O 1
ATOM 631 N N . LYS A 1 84 ? -14.067 5.233 0.678 1.00 63.47 84 LYS A N 1
ATOM 632 C CA . LYS A 1 84 ? -14.796 4.057 1.173 1.00 63.47 84 LYS A CA 1
ATOM 633 C C . LYS A 1 84 ? -14.137 3.431 2.406 1.00 63.47 84 LYS A C 1
ATOM 635 O O . LYS A 1 84 ? -14.826 3.010 3.328 1.00 63.47 84 LYS A O 1
ATOM 640 N N . LYS A 1 85 ? -12.804 3.383 2.439 1.00 65.12 85 LYS A N 1
ATOM 641 C CA . LYS A 1 85 ? -12.073 2.762 3.547 1.00 65.12 85 LYS A CA 1
ATOM 642 C C . LYS A 1 85 ? -12.061 3.647 4.791 1.00 65.12 85 LYS A C 1
ATOM 644 O O . LYS A 1 85 ? -12.160 3.119 5.888 1.00 65.12 85 LYS A O 1
ATOM 649 N N . ILE A 1 86 ? -12.031 4.971 4.625 1.00 68.31 86 ILE A N 1
ATOM 650 C CA . ILE A 1 86 ? -12.206 5.917 5.734 1.00 68.31 86 ILE A CA 1
ATOM 651 C C . ILE A 1 86 ? -13.566 5.689 6.402 1.00 68.31 86 ILE A C 1
ATOM 653 O O . ILE A 1 86 ? -13.621 5.585 7.624 1.00 68.31 86 ILE A O 1
ATOM 657 N N . SER A 1 87 ? -14.643 5.544 5.619 1.00 72.44 87 SER A N 1
ATOM 658 C CA . SER A 1 87 ? -15.967 5.212 6.165 1.00 72.44 87 SER A CA 1
ATOM 659 C C . SER A 1 87 ? -15.938 3.895 6.945 1.00 72.44 87 SER A C 1
ATOM 661 O O . SER A 1 87 ? -16.332 3.865 8.106 1.00 72.44 87 SER A O 1
ATOM 663 N N . GLU A 1 88 ? -15.399 2.826 6.351 1.00 76.81 88 GLU 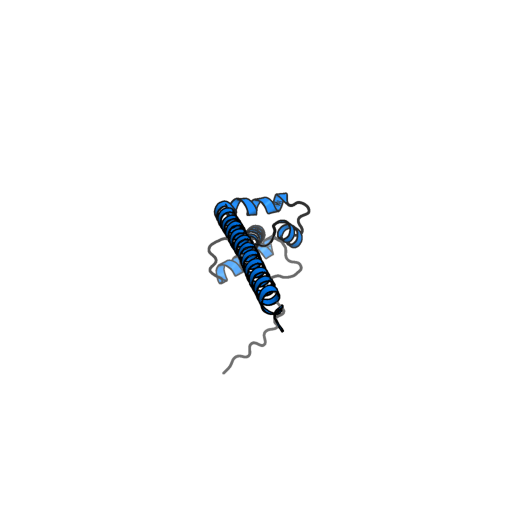A N 1
ATOM 664 C CA . GLU A 1 88 ? -15.312 1.509 6.998 1.00 76.81 88 GLU A CA 1
ATOM 665 C C . GLU A 1 88 ? -14.478 1.537 8.291 1.00 76.81 88 GLU A C 1
ATOM 667 O O . GLU A 1 88 ? -14.831 0.890 9.280 1.00 76.81 88 GLU A O 1
ATOM 672 N N . ASP A 1 89 ? -13.371 2.279 8.307 1.00 76.00 89 ASP A N 1
ATOM 673 C CA . ASP A 1 89 ? -12.507 2.403 9.479 1.00 76.00 89 ASP A CA 1
ATOM 674 C C . ASP A 1 89 ? -13.186 3.229 10.587 1.00 76.00 89 ASP A C 1
ATOM 676 O O . ASP A 1 89 ? -13.093 2.870 11.766 1.00 76.00 89 ASP A O 1
ATOM 680 N N . MET A 1 90 ? -13.945 4.271 10.232 1.00 81.75 90 MET A N 1
ATOM 681 C CA . MET A 1 90 ? -14.745 5.044 11.190 1.00 81.75 90 MET A CA 1
ATOM 682 C C . MET A 1 90 ? -15.902 4.219 11.766 1.00 81.75 90 MET A C 1
ATOM 684 O O . MET A 1 90 ? -16.104 4.224 12.983 1.00 81.75 90 MET A O 1
ATOM 688 N N . ASP A 1 91 ? -16.588 3.427 10.943 1.00 83.94 91 ASP A N 1
ATOM 689 C CA . ASP A 1 91 ? -17.647 2.513 11.390 1.00 83.94 91 ASP A CA 1
ATOM 690 C C . ASP A 1 91 ? -17.105 1.466 12.380 1.00 83.94 91 ASP A C 1
ATOM 692 O O . ASP A 1 91 ? -17.711 1.182 13.425 1.00 83.94 91 ASP A O 1
ATOM 696 N N . ARG A 1 92 ? -15.908 0.928 12.109 1.00 85.06 92 ARG A N 1
ATOM 697 C CA . ARG A 1 92 ? -15.199 0.016 13.025 1.00 85.06 92 ARG A CA 1
ATOM 698 C C . ARG A 1 92 ? -14.844 0.692 14.347 1.00 85.06 92 ARG A C 1
ATOM 700 O O . ARG A 1 92 ? -15.008 0.077 15.405 1.00 85.06 92 ARG A O 1
ATOM 707 N N . LEU A 1 93 ? -14.369 1.939 14.312 1.00 85.25 93 LEU A N 1
ATOM 708 C CA . LEU A 1 93 ? -14.045 2.703 15.520 1.00 85.25 93 LEU A CA 1
ATOM 709 C C . LEU A 1 93 ? -15.287 2.955 16.381 1.00 85.25 93 LEU A C 1
ATOM 711 O O . LEU A 1 93 ? -15.239 2.714 17.591 1.00 85.25 93 LEU A O 1
ATOM 715 N N . ILE A 1 94 ? -16.398 3.368 15.767 1.00 87.31 94 ILE A N 1
ATOM 716 C CA . ILE A 1 94 ? -17.678 3.600 16.453 1.00 87.31 94 ILE A CA 1
ATOM 717 C C . ILE A 1 94 ? -18.166 2.307 17.117 1.00 87.31 94 ILE A C 1
ATOM 719 O O . ILE A 1 94 ? -18.499 2.303 18.305 1.00 87.31 94 ILE A O 1
ATOM 723 N N . THR A 1 95 ? -18.128 1.191 16.386 1.00 87.62 95 THR A N 1
ATOM 724 C CA . THR A 1 95 ? -18.541 -0.125 16.898 1.00 87.62 95 THR A CA 1
ATOM 725 C C . THR A 1 95 ? -17.674 -0.574 18.076 1.00 87.62 95 THR A C 1
ATOM 727 O O . THR A 1 95 ? -18.175 -1.044 19.097 1.00 87.62 95 THR A O 1
ATOM 730 N N . LYS A 1 96 ? -16.352 -0.393 17.990 1.00 86.38 96 LYS A N 1
ATOM 731 C CA . LYS A 1 96 ? -15.442 -0.751 19.086 1.00 86.38 96 LYS A CA 1
ATOM 732 C C . LYS A 1 96 ? -15.710 0.089 20.338 1.00 86.38 96 LYS A C 1
ATOM 734 O O . LYS A 1 96 ? -15.694 -0.441 21.449 1.00 86.38 96 LYS A O 1
ATOM 739 N N . GLN A 1 97 ? -15.979 1.384 20.176 1.00 84.62 97 GLN A N 1
ATOM 740 C CA . GLN A 1 97 ? -16.285 2.275 21.296 1.00 84.62 97 GLN A CA 1
ATOM 741 C C . GLN A 1 97 ? -17.634 1.955 21.954 1.00 84.62 97 GLN A C 1
ATOM 743 O O . GLN A 1 97 ? -17.725 2.021 23.182 1.00 84.62 97 GLN A O 1
ATOM 748 N N . SER A 1 98 ? -18.662 1.581 21.184 1.00 80.06 98 SER A N 1
ATOM 749 C CA . SER A 1 98 ? -19.975 1.217 21.738 1.00 80.06 98 SER A CA 1
ATOM 750 C C . SER A 1 98 ? -19.906 -0.062 22.580 1.00 80.06 98 SER A C 1
ATOM 752 O O . SER A 1 98 ? -20.433 -0.084 23.694 1.00 80.06 98 SER A O 1
ATOM 754 N N . ILE A 1 99 ? -19.159 -1.073 22.122 1.00 83.81 99 ILE A N 1
ATOM 755 C CA . ILE A 1 99 ? -18.898 -2.311 22.875 1.00 83.81 99 ILE A CA 1
ATOM 756 C C . ILE A 1 99 ? -18.155 -2.004 24.184 1.00 83.81 99 ILE A C 1
ATOM 758 O O . ILE A 1 99 ? -18.538 -2.471 25.259 1.00 83.81 99 ILE A O 1
ATOM 762 N N . ILE A 1 100 ? -17.103 -1.181 24.127 1.00 80.94 100 ILE A N 1
ATOM 763 C CA . ILE A 1 100 ? -16.325 -0.814 25.321 1.00 80.94 100 ILE A CA 1
ATOM 764 C C . ILE A 1 100 ? -17.194 -0.052 26.332 1.00 80.94 100 ILE A C 1
ATOM 766 O O . ILE A 1 100 ? -17.116 -0.328 27.529 1.00 80.94 100 ILE A O 1
ATOM 770 N N . LYS A 1 101 ? -18.060 0.862 25.876 1.00 81.25 101 LYS A N 1
ATOM 771 C CA . LYS A 1 101 ? -18.999 1.563 26.765 1.00 81.25 101 LYS A CA 1
ATOM 772 C C . LYS A 1 101 ? -19.997 0.599 27.409 1.00 81.25 101 LYS A C 1
ATOM 774 O O . LYS A 1 101 ? -20.122 0.615 28.630 1.00 81.25 101 LYS A O 1
ATOM 779 N N . GLY A 1 102 ? -20.632 -0.271 26.620 1.00 76.31 102 GLY A N 1
ATOM 780 C CA . GLY A 1 102 ? -21.592 -1.263 27.118 1.00 76.31 102 GLY A CA 1
ATOM 781 C C . GLY A 1 102 ? -20.988 -2.183 28.181 1.00 76.31 102 GLY A C 1
ATOM 782 O O . GLY A 1 102 ? -21.517 -2.287 29.284 1.00 76.31 102 GLY A O 1
ATOM 783 N N . THR A 1 103 ? -19.811 -2.754 27.910 1.00 78.38 103 THR A N 1
ATOM 784 C CA . THR A 1 103 ? -19.117 -3.653 28.854 1.00 78.38 103 THR A CA 1
ATOM 785 C C . THR A 1 103 ? -18.654 -2.965 30.142 1.00 78.38 103 THR A C 1
ATOM 787 O O . THR A 1 103 ? -18.518 -3.624 31.177 1.00 78.38 103 THR A O 1
ATOM 790 N N . ASN A 1 104 ? -18.374 -1.657 30.109 1.00 80.44 104 ASN A N 1
ATOM 791 C CA . ASN A 1 104 ? -18.026 -0.894 31.309 1.00 80.44 104 ASN A CA 1
ATOM 792 C C . ASN A 1 104 ? -19.277 -0.585 32.149 1.00 80.44 104 ASN A C 1
ATOM 794 O O . ASN A 1 104 ? -19.260 -0.733 33.371 1.00 80.44 104 ASN A O 1
ATOM 798 N N . THR A 1 105 ? -20.387 -0.237 31.492 1.00 83.00 105 THR A N 1
ATOM 799 C CA . THR A 1 105 ? -21.687 -0.032 32.144 1.00 83.00 105 THR A CA 1
ATOM 800 C C . THR A 1 105 ? -22.210 -1.320 32.783 1.00 83.00 105 THR A C 1
ATOM 802 O O . THR A 1 105 ? -22.596 -1.299 33.951 1.00 83.00 105 THR A O 1
ATOM 805 N N . GLU A 1 106 ? -22.168 -2.452 32.077 1.00 78.50 106 GLU A N 1
ATOM 806 C CA . GLU A 1 106 ? -22.601 -3.753 32.606 1.00 78.50 106 GLU A CA 1
ATOM 807 C C . GLU A 1 106 ? -21.760 -4.204 33.803 1.00 78.50 106 GLU A C 1
ATOM 809 O O . GLU A 1 106 ? -22.319 -4.625 34.817 1.00 78.50 106 GLU A O 1
ATOM 814 N N . ARG A 1 107 ? -20.430 -4.036 33.750 1.00 77.31 107 ARG A N 1
ATOM 815 C CA . ARG A 1 107 ? -19.557 -4.278 34.913 1.00 77.31 107 ARG A CA 1
ATOM 816 C C . ARG A 1 107 ? -19.906 -3.381 36.095 1.00 77.31 107 ARG A C 1
ATOM 818 O O . ARG A 1 107 ? -19.937 -3.861 37.226 1.00 77.31 107 ARG A O 1
ATOM 825 N N . GLY A 1 108 ? -20.193 -2.102 35.850 1.00 80.88 108 GLY A N 1
ATOM 826 C CA . GLY A 1 108 ? -20.641 -1.170 36.886 1.00 80.88 108 GLY A CA 1
ATOM 827 C C . GLY A 1 108 ? -21.946 -1.619 37.549 1.00 80.88 108 GLY A C 1
ATOM 828 O O . GLY A 1 108 ? -22.030 -1.676 38.776 1.00 80.88 108 GLY A O 1
ATOM 829 N N . LEU A 1 109 ? -22.940 -2.014 36.749 1.00 86.25 109 LEU A N 1
ATOM 830 C CA . LEU A 1 109 ? -24.220 -2.532 37.240 1.00 86.25 109 LEU A CA 1
ATOM 831 C C . LEU A 1 109 ? -24.053 -3.849 38.008 1.00 86.25 109 LEU A C 1
ATOM 833 O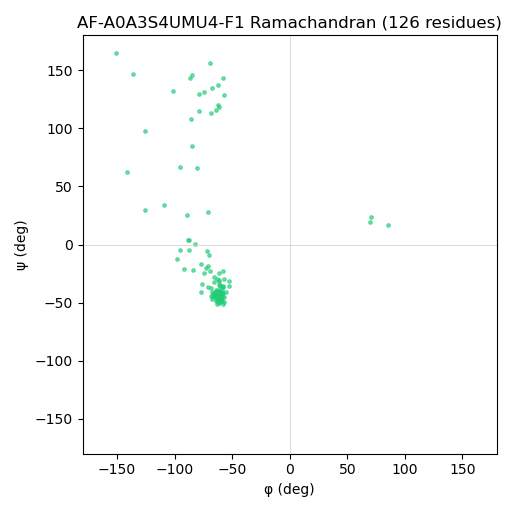 O . LEU A 1 109 ? -24.673 -4.028 39.058 1.00 86.25 109 LEU A O 1
ATOM 837 N N . MET A 1 110 ? -23.201 -4.756 37.526 1.00 78.88 110 MET A N 1
ATOM 838 C CA . MET A 1 110 ? -22.926 -6.020 38.206 1.00 78.88 110 MET A CA 1
ATOM 839 C C . MET A 1 110 ? -22.244 -5.782 39.561 1.00 78.88 110 MET A C 1
ATOM 841 O O . MET A 1 110 ? -22.679 -6.343 40.566 1.00 78.88 110 MET A O 1
ATOM 845 N N . ASN A 1 111 ? -21.259 -4.879 39.621 1.00 86.94 111 ASN A N 1
ATOM 846 C CA . ASN A 1 111 ? -20.610 -4.476 40.871 1.00 86.94 111 ASN A CA 1
ATOM 847 C C . ASN A 1 111 ? -21.604 -3.862 41.867 1.00 86.94 111 ASN A C 1
ATOM 849 O O . ASN A 1 111 ? -21.578 -4.207 43.048 1.00 86.94 111 ASN A O 1
ATOM 853 N N . LEU A 1 112 ? -22.517 -2.998 41.411 1.00 87.38 112 LEU A N 1
ATOM 854 C CA . LEU A 1 112 ? -23.557 -2.418 42.268 1.00 87.38 112 LEU A CA 1
ATOM 855 C C . LEU A 1 112 ? -24.503 -3.486 42.832 1.00 87.38 112 LEU A C 1
ATOM 857 O O . LEU A 1 112 ? -24.788 -3.465 44.029 1.00 87.38 112 LEU A O 1
ATOM 861 N N . ARG A 1 113 ? -24.943 -4.448 42.010 1.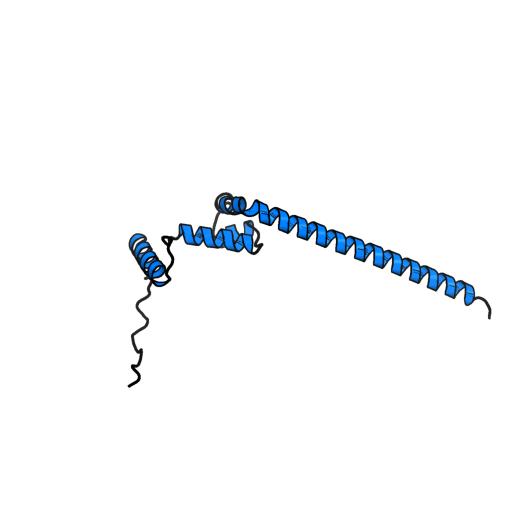00 90.75 113 ARG A N 1
ATOM 862 C CA . ARG A 1 113 ? -25.794 -5.567 42.458 1.00 90.75 113 ARG A CA 1
ATOM 863 C C . ARG A 1 113 ? -25.086 -6.450 43.484 1.00 90.75 113 ARG A C 1
ATOM 865 O O . ARG A 1 113 ? -25.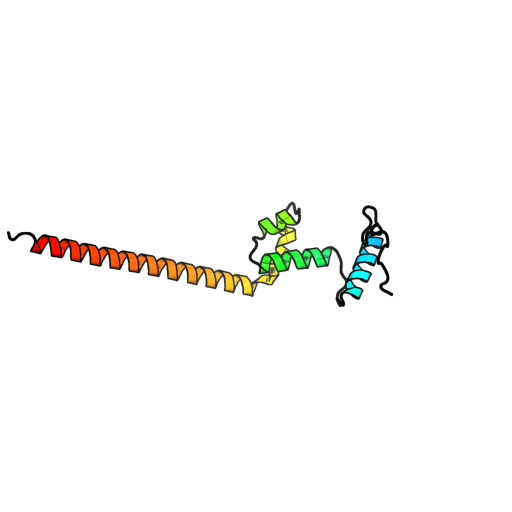686 -6.808 44.494 1.00 90.75 113 ARG A O 1
ATOM 872 N N . VAL A 1 114 ? -23.808 -6.760 43.266 1.00 88.38 114 VAL A N 1
ATOM 873 C CA . VAL A 1 114 ? -22.994 -7.525 44.225 1.00 88.38 114 VAL A CA 1
ATOM 874 C C . VAL A 1 114 ? -22.853 -6.762 45.542 1.00 88.38 114 VAL A C 1
ATOM 876 O O . VAL A 1 114 ? -23.065 -7.338 46.606 1.00 88.38 114 VAL A O 1
ATOM 879 N N . LEU A 1 115 ? -22.573 -5.457 45.496 1.00 87.81 115 LEU A N 1
ATOM 880 C CA . LEU A 1 115 ? -22.489 -4.622 46.699 1.00 87.81 115 LEU A CA 1
ATOM 881 C C . LEU A 1 115 ? -23.823 -4.547 47.452 1.00 87.81 115 LEU A C 1
ATOM 883 O O . LEU A 1 115 ? -23.825 -4.577 48.682 1.00 87.81 115 LEU A O 1
ATOM 887 N N . GLN A 1 116 ? -24.950 -4.467 46.741 1.00 89.12 116 GLN A N 1
ATOM 888 C CA . GLN A 1 116 ? -26.284 -4.526 47.344 1.00 89.12 116 GLN A CA 1
ATOM 889 C C . GLN A 1 116 ? -26.534 -5.881 48.019 1.00 89.12 116 GLN A C 1
ATOM 891 O O . GLN A 1 116 ? -26.998 -5.905 49.156 1.00 89.12 116 GLN A O 1
ATOM 896 N N . LEU A 1 117 ? -26.157 -6.991 47.378 1.00 87.94 117 LEU A N 1
ATOM 897 C CA . LEU A 1 117 ? -26.297 -8.340 47.935 1.00 87.94 117 LEU A CA 1
ATOM 898 C C . LEU A 1 117 ? -25.426 -8.548 49.187 1.00 87.94 117 LEU A C 1
ATOM 900 O O . LEU A 1 117 ? -25.885 -9.106 50.181 1.00 87.94 117 LEU A O 1
ATOM 904 N N . VAL A 1 118 ? -24.179 -8.064 49.168 1.00 88.00 118 VAL A N 1
ATOM 905 C CA . VAL A 1 118 ? -23.261 -8.121 50.320 1.00 88.00 118 VAL A CA 1
ATOM 906 C C . VAL A 1 118 ? -23.774 -7.260 51.478 1.00 88.00 118 VAL A C 1
ATOM 908 O O . VAL A 1 118 ? -23.729 -7.694 52.630 1.00 88.00 118 VAL A O 1
ATOM 911 N N . LYS A 1 119 ? -24.293 -6.057 51.190 1.00 88.44 119 LYS A N 1
ATOM 912 C CA . LYS A 1 119 ? -24.934 -5.194 52.199 1.00 88.44 119 LYS A CA 1
ATOM 913 C C . LYS A 1 119 ? -26.167 -5.860 52.811 1.00 88.44 119 LYS A C 1
ATOM 915 O O . LYS A 1 119 ? -26.299 -5.845 54.031 1.00 88.44 119 LYS A O 1
ATOM 920 N N . TRP A 1 120 ? -27.010 -6.474 51.980 1.00 86.12 120 TRP A N 1
ATOM 921 C CA . TRP A 1 120 ? -28.183 -7.227 52.421 1.00 86.12 120 TRP A CA 1
ATOM 922 C C . TRP A 1 120 ? -27.779 -8.397 53.331 1.00 86.12 120 TRP A C 1
ATOM 924 O O . TRP A 1 120 ? -28.280 -8.498 54.446 1.00 86.12 120 TRP A O 1
ATOM 934 N N . ARG A 1 121 ? -26.785 -9.211 52.941 1.00 86.06 121 ARG A N 1
ATOM 935 C CA . ARG A 1 121 ? -26.284 -10.321 53.778 1.00 86.06 121 ARG A CA 1
ATOM 936 C C . ARG A 1 121 ? -25.801 -9.844 55.153 1.00 86.06 121 ARG A C 1
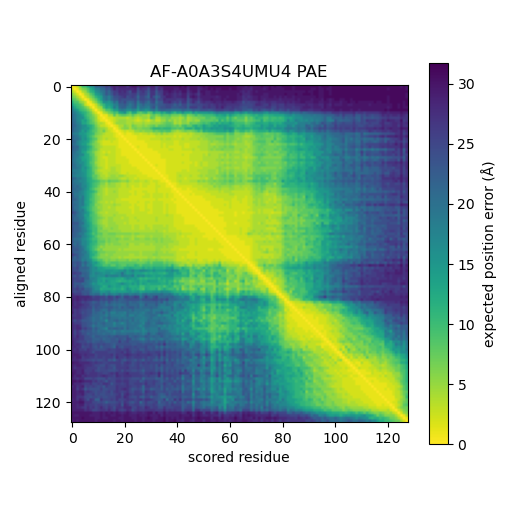ATOM 938 O O . ARG A 1 121 ? -26.189 -10.426 56.158 1.00 86.06 121 ARG A O 1
ATOM 945 N N . LYS A 1 122 ? -25.030 -8.750 55.214 1.00 85.38 122 LYS A N 1
ATOM 946 C CA . LYS A 1 122 ? -24.559 -8.179 56.491 1.00 85.38 122 LYS A CA 1
ATOM 947 C C . LYS A 1 122 ? -25.688 -7.720 57.417 1.00 85.38 122 LYS A C 1
ATOM 949 O O . LYS A 1 122 ? -25.519 -7.779 58.628 1.00 85.38 122 LYS A O 1
ATOM 954 N N . GLN A 1 123 ? -26.809 -7.246 56.873 1.00 81.06 123 GLN A N 1
ATOM 955 C CA . GLN A 1 123 ? -27.966 -6.833 57.678 1.00 81.06 123 GLN A CA 1
ATOM 956 C C . GLN A 1 123 ? -28.739 -8.025 58.255 1.00 81.06 123 GLN A C 1
ATOM 958 O O . GLN A 1 123 ? -29.386 -7.878 59.287 1.00 81.06 123 GLN A O 1
ATOM 963 N N . HIS A 1 124 ? -28.643 -9.199 57.626 1.00 74.31 124 HIS A N 1
ATOM 964 C CA . HIS A 1 124 ? -29.330 -10.417 58.059 1.00 74.31 124 HIS A CA 1
ATOM 965 C C . HIS A 1 124 ? -28.454 -11.377 58.886 1.00 74.31 124 HIS A C 1
ATOM 967 O O . HIS A 1 124 ? -28.996 -12.264 59.534 1.00 74.31 124 HIS A O 1
ATOM 973 N N . GLU A 1 125 ? -27.131 -11.183 58.934 1.00 68.94 125 GLU A N 1
ATOM 974 C CA . GLU A 1 125 ? -26.211 -11.948 59.803 1.00 68.94 125 GLU A CA 1
ATOM 975 C C . GLU A 1 125 ? -26.033 -11.341 61.213 1.00 68.94 125 GLU A C 1
ATOM 977 O O . GLU A 1 125 ? -25.276 -11.866 62.020 1.00 68.94 125 GLU A O 1
ATOM 982 N N . GLY A 1 126 ? -26.748 -10.262 61.550 1.00 57.22 126 GLY A N 1
ATOM 983 C CA . GLY A 1 126 ? -26.721 -9.622 62.875 1.00 57.22 126 GLY A CA 1
ATOM 984 C C . GLY A 1 126 ? -27.738 -10.155 63.894 1.00 57.22 126 GLY A C 1
ATOM 985 O O . GLY A 1 126 ? -28.146 -9.396 64.769 1.00 57.22 126 GLY A O 1
ATOM 986 N N . TYR A 1 127 ? -28.197 -11.405 63.771 1.00 49.50 127 TYR A N 1
ATOM 987 C CA . TYR A 1 127 ? -29.164 -12.000 64.706 1.00 49.50 127 TYR A CA 1
ATOM 988 C C . TYR A 1 127 ? -28.858 -13.477 65.006 1.00 49.50 127 TYR A C 1
ATOM 990 O O . TYR A 1 127 ? -29.645 -14.375 64.701 1.00 49.50 127 TYR A O 1
ATOM 998 N N . GLN A 1 128 ? -27.697 -13.726 65.604 1.00 46.22 128 GLN A N 1
ATOM 999 C CA . GLN A 1 128 ? -27.475 -14.824 66.549 1.00 46.22 128 GLN A CA 1
ATOM 1000 C C . GLN A 1 128 ? -26.608 -14.280 67.682 1.00 46.22 128 GLN A C 1
ATOM 1002 O O . GLN A 1 128 ? -25.545 -13.703 67.362 1.00 46.22 128 GLN A O 1
#

Secondary structure (DSSP, 8-state):
--------TT--SS-TT--HHHHHHHHHHHHHHTT--S---HHHHHHHHHHHHHHTT--HHHHHHHTT-SSTHHHHTTGGG-HHHHHHHHHHHHHHHHHHHHHHHHHHHHHHHHHHHHHHHHHHSS--

Organism: NCBI:txid28135

Nearest PDB structures (foldseek):
  5hxy-assembly3_C  TM=7.764E-01  e=3.886E-03  Thermoplasma acidophilum DSM 1728
  5hxy-assembly2_B  TM=7.819E-01  e=1.320E-02  Thermoplasma acidophilum DSM 1728
  5hxy-assembly5_E  TM=7.779E-01  e=1.408E-02  Thermoplasma acidophilum DSM 1728
  2a3v-assembly1_D  TM=8.104E-01  e=3.047E-02  Vibrio cholerae O1 biovar El Tor str. N16961
  3nkh-assembly1_A  TM=6.970E-01  e=1.035E-01  Staphylococcus aureus subsp. aureus USA300_TCH1516

Mean predicted aligned error: 14.34 Å